Protein AF-A0A9P0ZEJ4-F1 (afdb_monomer)

Sequence (135 aa):
MSSASCGSNIKVTLTLDYERAVYCECRLKSPLCVTRGSGSQSFGCQGWKVGAVCGFFAWKEDIKIPKRENHALWVEEVKKQMRDLTGEVIHGCGEVAHLKAVVQSGIEENKNVKCILIAIVVAMCLFLSLLHGKN

Secondary structure (DSSP, 8-state):
------------------PPPEE-TTS-EE-EEE-TTT--EEEE--GGGTT-----EEETTT--PPPHHHHHHHHHHHHHHHHHHHHHHHHHHHHHHHHHHHHHHHHHHHHHHHHHHHHHHHHHHHHHHHHHTT-

Solvent-accessible surface area (backbone atoms only — not comparable to full-atom values): 8234 Å² total; per-residue (Å²): 141,79,86,84,75,84,77,76,82,76,78,76,78,77,77,80,74,76,74,79,85,45,67,33,94,79,73,43,71,26,54,85,43,67,42,92,86,82,63,52,46,30,32,39,52,61,25,72,83,76,77,52,67,76,77,43,69,47,50,52,84,74,58,80,68,71,59,74,81,55,41,59,57,49,51,51,50,53,52,48,52,52,51,52,52,49,50,53,51,52,51,51,53,49,53,52,52,51,51,50,52,54,51,50,52,54,50,51,52,52,50,53,54,50,52,53,53,50,51,52,53,52,52,51,53,53,54,54,49,59,63,62,76,73,117

Structure (mmCIF, N/CA/C/O backbone):
data_AF-A0A9P0ZEJ4-F1
#
_entry.id   AF-A0A9P0ZEJ4-F1
#
loop_
_atom_site.group_PDB
_atom_site.id
_atom_site.type_symbol
_atom_site.label_atom_id
_atom_site.label_alt_id
_atom_site.label_comp_id
_atom_site.label_asym_id
_atom_site.label_entity_id
_atom_site.label_seq_id
_atom_site.pdbx_PDB_ins_code
_atom_site.Cartn_x
_atom_site.Cartn_y
_atom_site.Cartn_z
_atom_site.occupancy
_atom_site.B_iso_or_equiv
_atom_site.auth_seq_id
_atom_site.auth_comp_id
_atom_site.auth_asym_id
_atom_site.auth_atom_id
_atom_site.pdbx_PDB_model_num
ATOM 1 N N . MET A 1 1 ? 62.981 -3.138 -40.643 1.00 37.19 1 MET A N 1
ATOM 2 C CA . MET A 1 1 ? 62.832 -2.028 -39.676 1.00 37.19 1 MET A CA 1
ATOM 3 C C . MET A 1 1 ? 62.098 -0.910 -40.398 1.00 37.19 1 MET A C 1
ATOM 5 O O . MET A 1 1 ? 62.530 -0.584 -41.488 1.00 37.19 1 MET A O 1
ATOM 9 N N . SER A 1 2 ? 61.016 -0.286 -39.959 1.00 39.62 2 SER A N 1
ATOM 10 C CA . SER A 1 2 ? 59.915 -0.631 -39.060 1.00 39.62 2 SER A CA 1
ATOM 11 C C . SER A 1 2 ? 58.761 0.248 -39.552 1.00 39.62 2 SER A C 1
ATOM 13 O O . SER A 1 2 ? 58.943 1.453 -39.711 1.00 39.62 2 SER A O 1
ATOM 15 N N . SER A 1 3 ? 57.611 -0.347 -39.847 1.00 44.34 3 SER A N 1
ATOM 16 C CA . SER A 1 3 ? 56.413 0.367 -40.290 1.00 44.34 3 SER A CA 1
ATOM 17 C C . SER A 1 3 ? 55.802 1.106 -39.099 1.00 44.34 3 SER A C 1
ATOM 19 O O . SER A 1 3 ? 55.410 0.474 -38.119 1.00 44.34 3 SER A O 1
ATOM 21 N N . ALA A 1 4 ? 55.729 2.436 -39.159 1.00 45.69 4 ALA A N 1
ATOM 22 C CA . ALA A 1 4 ? 55.019 3.229 -38.163 1.00 45.69 4 ALA A CA 1
ATOM 23 C C . ALA A 1 4 ? 53.506 3.104 -38.410 1.00 45.69 4 ALA A C 1
ATOM 25 O O . ALA A 1 4 ? 52.958 3.700 -39.333 1.00 45.69 4 ALA A O 1
ATOM 26 N N . SER A 1 5 ? 52.846 2.277 -37.599 1.00 44.22 5 SER A N 1
ATOM 27 C CA . SER A 1 5 ? 51.390 2.207 -37.502 1.00 44.22 5 SER A CA 1
ATOM 28 C C . SER A 1 5 ? 50.888 3.425 -36.728 1.00 44.22 5 SER A C 1
ATOM 30 O O . SER A 1 5 ? 51.183 3.585 -35.542 1.00 44.22 5 SER A O 1
ATOM 32 N N . CYS A 1 6 ? 50.138 4.295 -37.400 1.00 43.09 6 CYS A N 1
ATOM 33 C CA . CYS A 1 6 ? 49.408 5.397 -36.789 1.00 43.09 6 CYS A CA 1
ATOM 34 C C . CYS A 1 6 ? 48.217 4.819 -36.006 1.00 43.09 6 CYS A C 1
ATOM 36 O O . CYS A 1 6 ? 47.092 4.777 -36.505 1.00 43.09 6 CYS A O 1
ATOM 38 N N . GLY A 1 7 ? 48.469 4.329 -34.792 1.00 40.34 7 GLY A N 1
ATOM 39 C CA . GLY A 1 7 ? 47.428 3.910 -33.859 1.00 40.34 7 GLY A CA 1
ATOM 40 C C . GLY A 1 7 ? 46.583 5.112 -33.446 1.00 40.34 7 GLY A C 1
ATOM 41 O O . GLY A 1 7 ? 46.941 5.855 -32.534 1.00 40.34 7 GLY A O 1
ATOM 42 N N . SER A 1 8 ? 45.463 5.323 -34.132 1.00 43.53 8 SER A N 1
ATOM 43 C CA . SER A 1 8 ? 44.428 6.253 -33.701 1.00 43.53 8 SER A CA 1
ATOM 44 C C . SER A 1 8 ? 43.815 5.693 -32.417 1.00 43.53 8 SER A C 1
ATOM 46 O O . SER A 1 8 ? 43.067 4.719 -32.436 1.00 43.53 8 SER A O 1
ATOM 48 N N . ASN A 1 9 ? 44.166 6.299 -31.280 1.00 40.88 9 ASN A N 1
ATOM 49 C CA . ASN A 1 9 ? 43.525 6.057 -29.991 1.00 40.88 9 ASN A CA 1
ATOM 50 C C . ASN A 1 9 ? 42.079 6.573 -30.044 1.00 40.88 9 ASN A C 1
ATOM 52 O O . ASN A 1 9 ? 41.765 7.656 -29.548 1.00 40.88 9 ASN A O 1
ATOM 56 N N . ILE A 1 10 ? 41.188 5.802 -30.667 1.00 41.59 10 ILE A N 1
ATOM 57 C CA . ILE A 1 10 ? 39.749 6.001 -30.542 1.00 41.59 10 ILE A CA 1
ATOM 58 C C . ILE A 1 10 ? 39.398 5.578 -29.119 1.00 41.59 10 ILE A C 1
ATOM 60 O O . ILE A 1 10 ? 39.244 4.398 -28.806 1.00 41.59 10 ILE A O 1
ATOM 64 N N . LYS A 1 11 ? 39.315 6.568 -28.231 1.00 39.38 11 LYS A N 1
ATOM 65 C CA . LYS A 1 11 ? 38.754 6.409 -26.895 1.00 39.38 11 LYS A CA 1
ATOM 66 C C . LYS A 1 11 ? 37.261 6.130 -27.074 1.00 39.38 11 LYS A C 1
ATOM 68 O O . LYS A 1 11 ? 36.453 7.051 -27.141 1.00 39.38 11 LYS A O 1
ATOM 73 N N . VAL A 1 12 ? 36.907 4.856 -27.231 1.00 40.50 12 VAL A N 1
ATOM 74 C CA . VAL A 1 12 ? 35.516 4.404 -27.227 1.00 40.50 12 VAL A CA 1
ATOM 75 C C . VAL A 1 12 ? 34.999 4.623 -25.811 1.00 40.50 12 VAL A C 1
ATOM 77 O O . VAL A 1 12 ? 35.237 3.820 -24.910 1.00 40.50 12 VAL A O 1
ATOM 80 N N . THR A 1 13 ? 34.331 5.751 -25.591 1.00 35.88 13 THR A N 1
ATOM 81 C CA . THR A 1 13 ? 33.499 5.955 -24.409 1.00 35.88 13 THR A CA 1
ATOM 82 C C . THR A 1 13 ? 32.354 4.952 -24.514 1.00 35.88 13 THR A C 1
ATOM 84 O O . THR A 1 13 ? 31.351 5.210 -25.171 1.00 35.88 13 THR A O 1
ATOM 87 N N . LEU A 1 14 ? 32.537 3.763 -23.939 1.00 34.09 14 LEU A N 1
ATOM 88 C CA . LEU A 1 14 ? 31.467 2.789 -23.756 1.00 34.09 14 LEU A CA 1
ATOM 89 C C . LEU A 1 14 ? 30.482 3.382 -22.748 1.00 34.09 14 LEU A C 1
ATOM 91 O O . LEU A 1 14 ? 30.619 3.198 -21.538 1.00 34.09 14 LEU A O 1
ATOM 95 N N . THR A 1 15 ? 29.491 4.119 -23.241 1.00 36.53 15 THR A N 1
ATOM 96 C CA . THR A 1 15 ? 28.284 4.426 -22.480 1.00 36.53 15 THR A CA 1
ATOM 97 C C . THR A 1 15 ? 27.560 3.097 -22.273 1.00 36.53 15 THR A C 1
ATOM 99 O O . THR A 1 15 ? 26.787 2.648 -23.114 1.00 36.53 15 THR A O 1
ATOM 102 N N . LEU A 1 16 ? 27.872 2.404 -21.174 1.00 37.25 16 LEU A N 1
ATOM 103 C CA . LEU A 1 16 ? 27.076 1.284 -20.675 1.00 37.25 16 LEU A CA 1
ATOM 104 C C . LEU A 1 16 ? 25.735 1.852 -20.192 1.00 37.25 16 LEU A C 1
ATOM 106 O O . LEU A 1 16 ? 25.496 2.058 -18.997 1.00 37.25 16 LEU A O 1
ATOM 110 N N . ASP A 1 17 ? 24.850 2.137 -21.142 1.00 45.16 17 ASP A N 1
ATOM 111 C CA . ASP A 1 17 ? 23.435 2.326 -20.873 1.00 45.16 17 ASP A CA 1
ATOM 112 C C . ASP A 1 17 ? 22.870 0.971 -20.452 1.00 45.16 17 ASP A C 1
ATOM 114 O O . ASP A 1 17 ? 22.426 0.158 -21.256 1.00 45.16 17 ASP A O 1
ATOM 118 N N . TYR A 1 18 ? 22.962 0.693 -19.151 1.00 48.41 18 TYR A N 1
ATOM 119 C CA . TYR A 1 18 ? 22.288 -0.438 -18.528 1.00 48.41 18 TYR A CA 1
ATOM 120 C C . TYR A 1 18 ? 20.786 -0.316 -18.820 1.00 48.41 18 TYR A C 1
ATOM 122 O O . TYR A 1 18 ? 20.094 0.516 -18.222 1.00 48.41 18 TYR A O 1
ATOM 130 N N . GLU A 1 19 ? 20.287 -1.125 -19.753 1.00 56.81 19 GLU A N 1
ATOM 131 C CA . GLU A 1 19 ? 18.854 -1.291 -19.963 1.00 56.81 19 GLU A CA 1
ATOM 132 C C . GLU A 1 19 ? 18.235 -1.858 -18.682 1.00 56.81 19 GLU A C 1
ATOM 134 O O . GLU A 1 19 ? 18.753 -2.801 -18.071 1.00 56.81 19 GLU A O 1
ATOM 139 N N . ARG A 1 20 ? 17.131 -1.256 -18.230 1.00 63.06 20 ARG A N 1
ATOM 140 C CA . ARG A 1 20 ? 16.452 -1.712 -17.016 1.00 63.06 20 ARG A CA 1
ATOM 141 C C . ARG A 1 20 ? 15.917 -3.117 -17.213 1.00 63.06 20 ARG A C 1
ATOM 143 O O . ARG A 1 20 ? 15.316 -3.425 -18.237 1.00 63.06 20 ARG A O 1
ATOM 150 N N . ALA A 1 21 ? 16.099 -3.948 -16.193 1.00 72.38 21 ALA A N 1
ATOM 151 C CA . ALA A 1 21 ? 15.527 -5.280 -16.175 1.00 72.38 21 ALA A CA 1
ATOM 152 C C . ALA A 1 21 ? 13.993 -5.191 -16.139 1.00 72.38 21 ALA A C 1
ATOM 154 O O . ALA A 1 21 ? 13.421 -4.628 -15.207 1.00 72.38 21 ALA A O 1
ATOM 155 N N . VAL A 1 22 ? 13.349 -5.755 -17.159 1.00 82.06 22 VAL A N 1
ATOM 156 C CA . VAL A 1 22 ? 11.903 -5.981 -17.208 1.00 82.06 22 VAL A CA 1
ATOM 157 C C . VAL A 1 22 ? 11.631 -7.352 -16.595 1.00 82.06 22 VAL A C 1
ATOM 159 O O . VAL A 1 22 ? 12.347 -8.309 -16.892 1.00 82.06 22 VAL A O 1
ATOM 162 N N . TYR A 1 23 ? 10.622 -7.457 -15.734 1.00 85.06 23 TYR A N 1
ATOM 163 C CA . TYR A 1 23 ? 10.242 -8.708 -15.075 1.00 85.06 23 TYR A CA 1
ATOM 164 C C . TYR A 1 23 ? 8.814 -9.085 -15.454 1.00 85.06 23 TYR A C 1
ATOM 166 O O . TYR A 1 23 ? 7.957 -8.212 -15.579 1.00 85.06 23 TYR A O 1
ATOM 174 N N . CYS A 1 24 ? 8.562 -10.379 -15.636 1.00 84.50 24 CYS A N 1
ATOM 175 C CA . CYS A 1 24 ? 7.216 -10.907 -15.834 1.00 84.50 24 CYS A CA 1
ATOM 176 C C . CYS A 1 24 ? 6.560 -11.305 -14.499 1.00 84.50 24 CYS A C 1
ATOM 178 O O . CYS A 1 24 ? 7.212 -11.347 -13.455 1.00 84.50 24 CYS A O 1
ATOM 180 N N . GLU A 1 25 ? 5.278 -11.672 -14.533 1.00 85.56 25 GLU A N 1
ATOM 181 C CA . GLU A 1 25 ? 4.525 -12.131 -13.352 1.00 85.56 25 GLU A CA 1
ATOM 182 C C . GLU A 1 25 ? 5.100 -13.402 -12.708 1.00 85.56 25 GLU A C 1
ATOM 184 O O . GLU A 1 25 ? 4.990 -13.589 -11.498 1.00 85.56 25 GLU A O 1
ATOM 189 N N . CYS A 1 26 ? 5.818 -14.234 -13.474 1.00 84.00 26 CYS A N 1
ATOM 190 C CA . CYS A 1 26 ? 6.581 -15.365 -12.933 1.00 84.00 26 CYS A CA 1
ATOM 191 C C . CYS A 1 26 ? 7.800 -14.930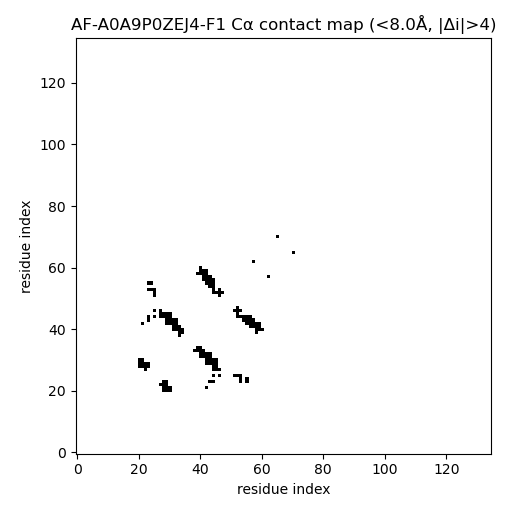 -12.093 1.00 84.00 26 CYS A C 1
ATOM 193 O O . CYS A 1 26 ? 8.573 -15.782 -11.661 1.00 84.00 26 CYS A O 1
ATOM 195 N N . ARG A 1 27 ? 8.018 -13.618 -11.903 1.00 83.00 27 ARG A N 1
ATOM 196 C CA . ARG A 1 27 ? 9.179 -13.008 -11.228 1.00 83.00 27 ARG A CA 1
ATOM 197 C C . ARG A 1 27 ? 10.523 -13.338 -11.885 1.00 83.00 27 ARG A C 1
ATOM 199 O O . ARG A 1 27 ? 11.577 -13.185 -11.274 1.00 83.00 27 ARG A O 1
ATOM 206 N N . LEU A 1 28 ? 10.491 -13.759 -13.147 1.00 81.75 28 LEU A N 1
ATOM 207 C CA . LEU A 1 28 ? 11.675 -13.995 -13.963 1.00 81.75 28 LEU A CA 1
ATOM 208 C C . LEU A 1 28 ? 12.010 -12.736 -14.762 1.00 81.75 28 LEU A C 1
ATOM 210 O O . LEU A 1 28 ? 11.120 -11.999 -15.192 1.00 81.75 28 LEU A O 1
ATOM 214 N N . LYS A 1 29 ? 13.306 -12.501 -14.981 1.00 85.00 29 LYS A N 1
ATOM 215 C CA . LYS A 1 29 ? 13.767 -11.427 -15.861 1.00 85.00 29 LYS A CA 1
ATOM 216 C C . LYS A 1 29 ? 13.382 -11.764 -17.303 1.00 85.00 29 LYS A C 1
ATOM 218 O O . LYS A 1 29 ? 13.797 -12.794 -17.834 1.00 85.00 29 LYS A O 1
ATOM 223 N N . SER A 1 30 ? 12.628 -10.880 -17.939 1.00 87.06 30 SER A N 1
ATOM 224 C CA . SER A 1 30 ? 12.280 -10.973 -19.353 1.00 87.06 30 SER A CA 1
ATOM 225 C C . SER A 1 30 ? 13.473 -10.476 -20.184 1.00 87.06 30 SER A C 1
ATOM 227 O O . SER A 1 30 ? 13.842 -9.305 -20.068 1.00 87.06 30 SER A O 1
ATOM 229 N N . PRO A 1 31 ? 14.145 -11.331 -20.975 1.00 85.31 31 PRO A N 1
ATOM 230 C CA . PRO A 1 31 ? 15.266 -10.926 -21.814 1.00 85.31 31 PRO A CA 1
ATOM 231 C C . PRO A 1 31 ? 14.777 -10.064 -22.978 1.00 85.31 31 PRO A C 1
ATOM 233 O O . PRO A 1 31 ? 13.647 -10.224 -23.438 1.00 85.31 31 PRO A O 1
ATOM 236 N N . LEU A 1 32 ? 15.663 -9.210 -23.491 1.00 86.25 32 LEU A N 1
ATOM 237 C CA . LEU A 1 32 ? 15.437 -8.542 -24.763 1.00 86.25 32 LEU A CA 1
ATOM 238 C C . LEU A 1 32 ? 15.701 -9.527 -25.907 1.00 86.25 32 LEU A C 1
ATOM 240 O O . LEU A 1 32 ? 16.808 -10.051 -26.051 1.00 86.25 32 LEU A O 1
ATOM 244 N N . CYS A 1 33 ? 14.686 -9.776 -26.720 1.00 84.81 33 CYS A N 1
ATOM 245 C CA . CYS A 1 33 ? 14.751 -10.573 -27.935 1.00 84.81 33 CYS A CA 1
ATOM 246 C C . CYS A 1 33 ? 14.720 -9.648 -29.154 1.00 84.81 33 CYS A C 1
ATOM 248 O O . CYS A 1 33 ? 13.973 -8.673 -29.172 1.00 84.81 33 CYS A O 1
ATOM 250 N N . VAL A 1 34 ? 15.511 -9.965 -30.181 1.00 88.69 34 VAL A N 1
ATOM 251 C CA . VAL A 1 34 ? 15.568 -9.203 -31.436 1.00 88.69 34 VAL A CA 1
ATOM 252 C C . VAL A 1 34 ? 15.131 -10.103 -32.587 1.00 88.69 34 VAL A C 1
ATOM 254 O O . VAL A 1 34 ? 15.700 -11.179 -32.791 1.00 88.69 34 VAL A O 1
ATOM 257 N N . THR A 1 35 ? 14.121 -9.678 -33.341 1.00 88.12 35 THR A N 1
ATOM 258 C CA . THR A 1 35 ? 13.608 -10.427 -34.495 1.00 88.12 35 THR A CA 1
ATOM 259 C C . THR A 1 35 ? 14.598 -10.357 -35.658 1.00 88.12 35 THR A C 1
ATOM 261 O O . THR A 1 35 ? 14.979 -9.272 -36.087 1.00 88.12 35 THR A O 1
ATOM 264 N N . ARG A 1 36 ? 14.988 -11.512 -36.216 1.00 84.38 36 ARG A N 1
ATOM 265 C CA . ARG A 1 36 ? 16.032 -11.609 -37.259 1.00 84.38 36 ARG A CA 1
ATOM 266 C C . ARG A 1 36 ? 15.725 -10.861 -38.565 1.00 84.38 36 ARG A C 1
ATOM 268 O O . ARG A 1 36 ? 16.662 -10.506 -39.262 1.00 84.38 36 ARG A O 1
ATOM 275 N N . GLY A 1 37 ? 14.450 -10.659 -38.907 1.00 88.56 37 GLY A N 1
ATOM 276 C CA . GLY A 1 37 ? 14.045 -9.996 -40.156 1.00 88.56 37 GLY A CA 1
ATOM 277 C C . GLY A 1 37 ? 13.829 -8.491 -40.012 1.00 88.56 37 GLY A C 1
ATOM 278 O O . GLY A 1 37 ? 14.377 -7.708 -40.774 1.00 88.56 37 GLY A O 1
ATOM 279 N N . SER A 1 38 ? 13.035 -8.084 -39.023 1.00 88.44 38 SER A N 1
ATOM 280 C CA . SER A 1 38 ? 12.641 -6.685 -38.819 1.00 88.44 38 SER A CA 1
ATOM 281 C C . SER A 1 38 ? 13.582 -5.903 -37.901 1.00 88.44 38 SER A C 1
ATOM 283 O O . SER A 1 38 ? 13.483 -4.683 -37.838 1.00 88.44 38 SER A O 1
ATOM 285 N N . GLY A 1 39 ? 14.433 -6.580 -37.122 1.00 89.25 39 GLY A N 1
ATOM 286 C CA . GLY A 1 39 ? 15.207 -5.949 -36.047 1.00 89.25 39 GLY A CA 1
ATOM 287 C C . GLY A 1 39 ? 14.360 -5.479 -34.857 1.00 89.25 39 GLY A C 1
ATOM 288 O O . GLY A 1 39 ? 14.907 -4.914 -33.913 1.00 89.25 39 GLY A O 1
ATOM 289 N N . SER A 1 40 ? 13.045 -5.729 -34.871 1.00 86.25 40 SER A N 1
ATOM 290 C CA . SER A 1 40 ? 12.128 -5.333 -33.797 1.00 86.25 40 SER A CA 1
ATOM 291 C C . SER A 1 40 ? 12.536 -5.980 -32.479 1.00 86.25 40 SER A C 1
ATOM 293 O O . SER A 1 40 ? 12.841 -7.181 -32.455 1.00 86.25 40 SER A O 1
ATOM 295 N N . GLN A 1 41 ? 12.512 -5.209 -31.395 1.00 89.44 41 GLN A N 1
ATOM 296 C CA . GLN A 1 41 ? 12.966 -5.675 -30.092 1.00 89.44 41 GLN A CA 1
ATOM 297 C C . GLN A 1 41 ? 11.772 -5.891 -29.157 1.00 89.44 41 GLN A C 1
ATOM 299 O O . GLN A 1 41 ? 10.898 -5.040 -29.043 1.00 89.44 41 GLN A O 1
ATOM 304 N N . SER A 1 42 ? 11.720 -7.030 -28.474 1.00 89.31 42 SER A N 1
ATOM 305 C CA . SER A 1 42 ? 10.619 -7.377 -27.566 1.00 89.31 42 SER A CA 1
ATOM 306 C C . SER A 1 42 ? 11.126 -8.035 -26.290 1.00 89.31 42 SER A C 1
ATOM 308 O O . SER A 1 42 ? 12.190 -8.651 -26.269 1.00 89.31 42 SER A O 1
ATOM 310 N N . PHE A 1 43 ? 10.353 -7.913 -25.219 1.00 89.56 43 PHE A N 1
ATOM 311 C CA . PHE A 1 43 ? 10.539 -8.632 -23.969 1.00 89.56 43 PHE A CA 1
ATOM 312 C C . PHE A 1 43 ? 9.498 -9.741 -23.876 1.00 89.56 43 PHE A C 1
ATOM 314 O O . PHE A 1 43 ? 8.313 -9.494 -24.086 1.00 89.56 43 PHE A O 1
ATOM 321 N N . GLY A 1 44 ? 9.928 -10.952 -23.529 1.00 87.56 44 GLY A N 1
ATOM 322 C CA . GLY A 1 44 ? 9.042 -12.109 -23.402 1.00 87.56 44 GLY A CA 1
ATOM 323 C C . GLY A 1 44 ? 9.275 -12.898 -22.118 1.00 87.56 44 GLY A C 1
ATOM 324 O O . GLY A 1 44 ? 10.382 -12.920 -21.575 1.00 87.56 44 GLY A O 1
ATOM 325 N N . CYS A 1 45 ? 8.233 -13.574 -21.635 1.00 87.88 45 CYS A N 1
ATOM 326 C CA . CYS A 1 45 ? 8.330 -14.482 -20.497 1.00 87.88 45 CYS A CA 1
ATOM 327 C C . CYS A 1 45 ? 9.275 -15.656 -20.802 1.00 87.88 45 CYS A C 1
ATOM 329 O O . CYS A 1 45 ? 9.113 -16.350 -21.805 1.00 87.88 45 CYS A O 1
ATOM 331 N N . GLN A 1 46 ? 10.217 -15.944 -19.898 1.00 85.00 46 GLN A N 1
ATOM 332 C CA . GLN A 1 46 ? 11.067 -17.146 -19.977 1.00 85.00 46 GLN A CA 1
ATOM 333 C C . GLN A 1 46 ? 10.456 -18.380 -19.310 1.00 85.00 46 GLN A C 1
ATOM 335 O O . GLN A 1 46 ? 11.098 -19.427 -19.243 1.00 85.00 46 GLN A O 1
ATOM 340 N N . GLY A 1 47 ? 9.222 -18.267 -18.827 1.00 80.81 47 GLY A N 1
ATOM 341 C CA . GLY A 1 47 ? 8.501 -19.315 -18.119 1.00 80.81 47 GLY A CA 1
ATOM 342 C C . GLY A 1 47 ? 8.399 -20.649 -18.863 1.00 80.81 47 GLY A C 1
ATOM 343 O O . GLY A 1 47 ? 8.310 -21.703 -18.240 1.00 80.81 47 GLY A O 1
ATOM 344 N N . TRP A 1 48 ? 8.518 -20.629 -20.194 1.00 73.62 48 TRP A N 1
ATOM 345 C CA . TRP A 1 48 ? 8.540 -21.828 -21.036 1.00 73.62 48 TRP A CA 1
ATOM 346 C C . TRP A 1 48 ? 9.721 -22.755 -20.720 1.00 73.62 48 TRP A C 1
ATOM 348 O O . TRP A 1 48 ? 9.610 -23.959 -20.914 1.00 73.62 48 TRP A O 1
ATOM 358 N N . LYS A 1 49 ? 10.830 -22.227 -20.180 1.00 76.88 49 LYS A N 1
ATOM 359 C CA . LYS A 1 49 ? 11.996 -23.029 -19.766 1.00 76.88 49 LYS A CA 1
ATOM 360 C C . LYS A 1 49 ? 11.730 -23.889 -18.533 1.00 76.88 49 LYS A C 1
ATOM 362 O O . LYS A 1 49 ? 12.422 -24.876 -18.324 1.00 76.88 49 LYS A O 1
ATOM 367 N N . VAL A 1 50 ? 10.770 -23.482 -17.707 1.00 77.94 50 VAL A N 1
ATOM 368 C CA . VAL A 1 50 ? 10.454 -24.106 -16.413 1.00 77.94 50 VAL A CA 1
ATOM 369 C C . VAL A 1 50 ? 9.015 -24.633 -16.359 1.00 77.94 50 VAL A C 1
ATOM 371 O O . VAL A 1 50 ? 8.551 -25.035 -15.301 1.00 77.94 50 VAL A O 1
ATOM 374 N N . GLY A 1 51 ? 8.299 -24.628 -17.489 1.00 75.31 51 GLY A N 1
ATOM 375 C CA . GLY A 1 51 ? 6.924 -25.127 -17.597 1.00 75.31 51 GLY A CA 1
ATOM 376 C C . GLY A 1 51 ? 5.835 -24.205 -17.028 1.00 75.31 51 GLY A C 1
ATOM 377 O O . GLY A 1 51 ? 4.681 -24.614 -16.966 1.00 75.31 51 GLY A O 1
ATOM 378 N N . ALA A 1 52 ? 6.160 -22.967 -16.644 1.00 75.06 52 ALA A N 1
ATOM 379 C CA . ALA A 1 52 ? 5.224 -22.011 -16.046 1.00 75.06 52 ALA A CA 1
ATOM 380 C C . ALA A 1 52 ? 5.210 -20.698 -16.843 1.00 75.06 52 ALA A C 1
ATOM 382 O O . ALA A 1 52 ? 6.003 -19.802 -16.574 1.00 75.06 52 ALA A O 1
ATOM 383 N N . VAL A 1 53 ? 4.342 -20.582 -17.853 1.00 83.56 53 VAL A N 1
ATOM 384 C CA . VAL A 1 53 ? 4.261 -19.409 -18.746 1.00 83.56 53 VAL A CA 1
ATOM 385 C C . VAL A 1 53 ? 3.128 -18.477 -18.307 1.00 83.56 53 VAL A C 1
ATOM 387 O O . VAL A 1 53 ? 1.974 -18.882 -18.325 1.00 83.56 53 VAL A O 1
ATOM 390 N N . CYS A 1 54 ? 3.431 -17.214 -17.984 1.00 87.38 54 CYS A N 1
ATOM 391 C CA . CYS A 1 54 ? 2.409 -16.184 -17.711 1.00 87.38 54 CYS A CA 1
ATOM 392 C C . CYS A 1 54 ? 1.964 -15.381 -18.950 1.00 87.38 54 CYS A C 1
ATOM 394 O O . CYS A 1 54 ? 1.231 -14.411 -18.826 1.00 87.38 54 CYS A O 1
ATOM 396 N N . GLY A 1 55 ? 2.461 -15.713 -20.146 1.00 85.06 55 GLY A N 1
ATOM 397 C CA . GLY A 1 55 ? 2.078 -15.030 -21.390 1.00 85.06 55 GLY A CA 1
ATOM 398 C C . GLY A 1 55 ? 2.626 -13.606 -21.558 1.00 85.06 55 GLY A C 1
ATOM 399 O O . GLY A 1 55 ? 2.294 -12.948 -22.535 1.00 85.06 55 GLY A O 1
ATOM 400 N N . PHE A 1 56 ? 3.484 -13.131 -20.646 1.00 86.94 56 PHE A N 1
ATOM 401 C CA . PHE A 1 56 ? 4.066 -11.789 -20.731 1.00 86.94 56 PHE A CA 1
ATOM 402 C C . PHE A 1 56 ? 4.826 -11.572 -22.050 1.00 86.94 56 PHE A C 1
ATOM 404 O O . PHE A 1 56 ? 5.773 -12.306 -22.357 1.00 86.94 56 PHE A O 1
ATOM 411 N N . PHE A 1 57 ? 4.430 -10.527 -22.777 1.00 88.25 57 PHE A N 1
ATOM 412 C CA . PHE A 1 57 ? 5.051 -10.055 -24.007 1.00 88.25 57 PHE A CA 1
ATOM 413 C C . PHE A 1 57 ? 4.872 -8.535 -24.122 1.00 88.25 57 PHE A C 1
ATOM 415 O O . PHE A 1 57 ? 3.770 -8.032 -23.917 1.00 88.25 57 PHE A O 1
ATOM 422 N N . ALA A 1 58 ? 5.938 -7.808 -24.449 1.00 86.69 58 ALA A N 1
ATOM 423 C CA . ALA A 1 58 ? 5.891 -6.363 -24.671 1.00 86.69 58 ALA A CA 1
ATOM 424 C C . ALA A 1 58 ? 6.932 -5.939 -25.712 1.00 86.69 58 ALA A C 1
ATOM 426 O O . ALA A 1 58 ? 8.082 -6.380 -25.649 1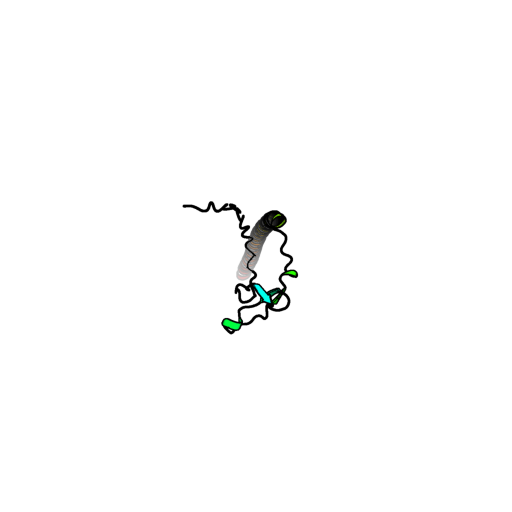.00 86.69 58 ALA A O 1
ATOM 427 N N . TRP A 1 59 ? 6.566 -5.058 -26.641 1.00 88.06 59 TRP A N 1
ATOM 428 C CA . TRP A 1 59 ? 7.532 -4.423 -27.538 1.00 88.06 59 TRP A CA 1
ATOM 429 C C . TRP A 1 59 ? 8.374 -3.405 -26.776 1.00 88.06 59 TRP A C 1
ATOM 431 O O . TRP A 1 59 ? 7.870 -2.721 -25.885 1.00 88.06 59 TRP A O 1
ATOM 441 N N . LYS A 1 60 ? 9.666 -3.298 -27.099 1.00 85.69 60 LYS A N 1
ATOM 442 C CA . LYS A 1 60 ? 10.574 -2.371 -26.407 1.00 85.69 60 LYS A CA 1
ATOM 443 C C . LYS A 1 60 ? 10.117 -0.923 -26.569 1.00 85.69 60 LYS A C 1
ATOM 445 O O . LYS A 1 60 ? 10.254 -0.133 -25.640 1.00 85.69 60 LYS A O 1
ATOM 450 N N . GLU A 1 61 ? 9.571 -0.600 -27.733 1.00 82.50 61 GLU A N 1
ATOM 451 C CA . GLU A 1 61 ? 9.099 0.727 -28.114 1.00 82.50 61 GLU A CA 1
ATOM 452 C C . GLU A 1 61 ? 7.859 1.155 -27.308 1.00 82.50 61 GLU A C 1
ATOM 454 O O . GLU A 1 61 ? 7.691 2.341 -27.019 1.00 82.50 61 GLU A O 1
ATOM 459 N N . ASP A 1 62 ? 7.037 0.191 -26.878 1.00 81.19 62 ASP A N 1
ATOM 460 C CA . ASP A 1 62 ? 5.846 0.431 -26.052 1.00 81.19 62 ASP A CA 1
ATOM 461 C C . ASP A 1 62 ? 6.203 0.694 -24.586 1.00 81.19 62 ASP A C 1
ATOM 463 O O . ASP A 1 62 ? 5.450 1.343 -23.849 1.00 81.19 62 ASP A O 1
ATOM 467 N N . ILE A 1 63 ? 7.377 0.231 -24.146 1.00 74.50 63 ILE A N 1
ATOM 468 C CA . ILE A 1 63 ? 7.878 0.516 -22.808 1.00 74.50 63 ILE A CA 1
ATOM 469 C C . ILE A 1 63 ? 8.422 1.946 -22.803 1.00 74.50 63 ILE A C 1
ATOM 471 O O . ILE A 1 63 ? 9.613 2.198 -22.992 1.00 74.50 63 ILE A O 1
ATOM 475 N N . LYS A 1 64 ? 7.529 2.905 -22.541 1.00 63.97 64 LYS A N 1
ATOM 476 C CA . LYS A 1 64 ? 7.871 4.310 -22.285 1.00 63.97 64 LYS A CA 1
ATOM 477 C C . LYS A 1 64 ? 8.646 4.429 -20.972 1.00 63.97 64 LYS A C 1
ATOM 479 O O . LYS A 1 64 ? 8.100 4.820 -19.944 1.00 63.97 64 LYS A O 1
ATOM 484 N N . ILE A 1 65 ? 9.929 4.081 -20.991 1.00 58.59 65 ILE A N 1
ATOM 485 C CA . ILE A 1 65 ? 10.827 4.342 -19.868 1.00 58.59 65 ILE A CA 1
ATOM 486 C C . ILE A 1 65 ? 11.178 5.833 -19.926 1.00 58.59 65 ILE A C 1
ATOM 488 O O . ILE A 1 65 ? 11.787 6.270 -20.907 1.00 58.59 65 ILE A O 1
ATOM 492 N N . PRO A 1 66 ? 10.817 6.639 -18.914 1.00 52.75 66 PRO A N 1
ATOM 493 C CA . PRO A 1 66 ? 11.249 8.027 -18.872 1.00 52.75 66 PRO A CA 1
ATOM 494 C C . PRO A 1 66 ? 12.783 8.072 -18.903 1.00 52.75 66 PRO A C 1
ATOM 496 O O . PRO A 1 66 ? 13.453 7.366 -18.143 1.00 52.75 66 PRO A O 1
ATOM 499 N N . LYS A 1 67 ? 13.340 8.876 -19.821 1.00 55.78 67 LYS A N 1
ATOM 500 C CA . LYS A 1 67 ? 14.7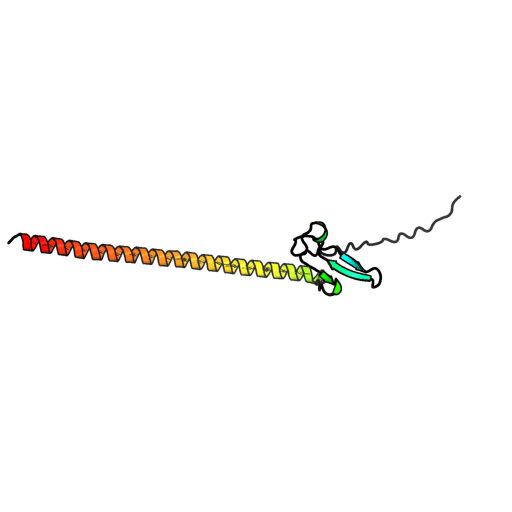90 9.085 -19.976 1.00 55.78 67 LYS A CA 1
ATOM 501 C C . LYS A 1 67 ? 15.431 9.378 -18.611 1.00 55.78 67 LYS A C 1
ATOM 503 O O . LYS A 1 67 ? 14.816 10.036 -17.772 1.00 55.78 67 LYS A O 1
ATOM 508 N N . ARG A 1 68 ? 16.666 8.891 -18.398 1.00 55.53 68 ARG A N 1
ATOM 509 C CA . ARG A 1 68 ? 17.404 8.925 -17.110 1.00 55.53 68 ARG A CA 1
ATOM 510 C C . ARG A 1 68 ? 17.323 10.264 -16.367 1.00 55.53 68 ARG A C 1
ATOM 512 O O . ARG A 1 68 ? 17.221 10.246 -15.146 1.00 55.53 68 ARG A O 1
ATOM 519 N N . GLU A 1 69 ? 17.321 11.383 -17.085 1.00 56.62 69 GLU A N 1
ATOM 520 C CA . GLU A 1 69 ? 17.270 12.738 -16.517 1.00 56.62 69 GLU A CA 1
ATOM 521 C C . GLU A 1 69 ? 15.981 13.016 -15.726 1.00 56.62 69 GLU A C 1
ATOM 523 O O . GLU A 1 69 ? 16.033 13.609 -14.653 1.00 56.62 69 GLU A O 1
ATOM 528 N N . ASN A 1 70 ? 14.838 12.476 -16.162 1.00 58.06 70 ASN A N 1
ATOM 529 C CA . ASN A 1 70 ? 13.564 12.627 -15.449 1.00 58.06 70 ASN A CA 1
ATOM 530 C C . ASN A 1 70 ? 13.349 11.560 -14.376 1.00 58.06 70 ASN A C 1
ATOM 532 O O . ASN A 1 70 ? 12.472 11.698 -13.526 1.00 58.06 70 ASN A O 1
ATOM 536 N N . HIS A 1 71 ? 14.134 10.483 -14.394 1.00 62.38 71 HIS A N 1
ATOM 537 C CA . HIS A 1 71 ? 13.946 9.402 -13.441 1.00 62.38 71 HIS A CA 1
ATOM 538 C C . HIS A 1 71 ? 14.423 9.760 -12.034 1.00 62.38 71 HIS A C 1
ATOM 540 O O . HIS A 1 71 ? 13.804 9.332 -11.069 1.00 62.38 71 HIS A O 1
ATOM 546 N N . ALA A 1 72 ? 15.507 1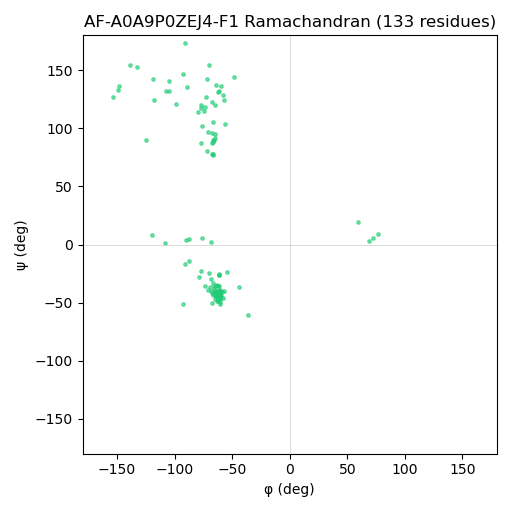0.527 -11.899 1.00 69.56 72 ALA A N 1
ATOM 547 C CA . ALA A 1 72 ? 15.970 10.968 -10.583 1.00 69.56 72 ALA A CA 1
ATOM 548 C C . ALA A 1 72 ? 14.928 11.877 -9.909 1.00 69.56 72 ALA A C 1
ATOM 550 O O . ALA A 1 72 ? 14.577 11.653 -8.755 1.00 69.56 72 ALA A O 1
ATOM 551 N N . LEU A 1 73 ? 14.367 12.825 -10.667 1.00 73.56 73 LEU A N 1
ATOM 552 C CA . LEU A 1 73 ? 13.289 13.700 -10.201 1.00 73.56 73 LEU A CA 1
ATOM 553 C C . LEU A 1 73 ? 12.021 12.909 -9.860 1.00 73.56 73 LEU A C 1
ATOM 555 O O . LEU A 1 73 ? 11.429 13.127 -8.809 1.00 73.56 73 LEU A O 1
ATOM 559 N N . TRP A 1 74 ? 11.647 11.937 -10.696 1.00 75.31 74 TRP A N 1
ATOM 560 C CA . TRP A 1 74 ? 10.509 11.058 -10.423 1.00 75.31 74 TRP A CA 1
ATOM 561 C C . TRP A 1 74 ? 10.718 10.203 -9.165 1.00 75.31 74 TRP A C 1
ATOM 563 O O . TRP A 1 74 ? 9.808 10.075 -8.353 1.00 75.31 74 TRP A O 1
ATOM 573 N N . VAL A 1 75 ? 11.919 9.653 -8.957 1.00 78.75 75 VAL A N 1
ATOM 574 C CA . VAL A 1 75 ? 12.245 8.877 -7.749 1.00 78.75 75 VAL A CA 1
ATOM 575 C C . VAL A 1 75 ? 12.199 9.746 -6.497 1.00 78.75 75 VAL A C 1
ATOM 577 O O . VAL A 1 75 ? 11.721 9.275 -5.470 1.00 78.75 75 VAL A O 1
ATOM 580 N N . GLU A 1 76 ? 12.682 10.987 -6.547 1.00 80.38 76 GLU A N 1
ATOM 581 C CA . GLU A 1 76 ? 12.600 11.891 -5.394 1.00 80.38 76 GLU A CA 1
ATOM 582 C C . GLU A 1 76 ? 11.164 12.336 -5.101 1.00 80.38 76 GLU A C 1
ATOM 584 O O . GLU A 1 76 ? 10.778 12.390 -3.932 1.00 80.38 76 GLU A O 1
ATOM 589 N N . GLU A 1 77 ? 10.348 12.551 -6.134 1.00 81.75 77 GLU A N 1
ATOM 590 C CA . GLU A 1 77 ? 8.924 12.863 -5.981 1.00 81.75 77 GLU A CA 1
ATOM 591 C C . GLU A 1 77 ? 8.153 11.686 -5.364 1.00 81.75 77 GLU A C 1
ATOM 593 O O . GLU A 1 77 ? 7.456 11.858 -4.367 1.00 81.75 77 GLU A O 1
ATOM 598 N N . VAL A 1 78 ? 8.358 10.459 -5.856 1.00 81.19 78 VAL A N 1
ATOM 599 C CA . VAL A 1 78 ? 7.782 9.245 -5.244 1.00 81.19 78 VAL A CA 1
ATOM 600 C C . VAL A 1 78 ? 8.317 9.047 -3.817 1.00 81.19 78 VAL A C 1
ATOM 602 O O . VAL A 1 78 ? 7.556 8.732 -2.902 1.00 81.19 78 VAL A O 1
ATOM 605 N N . LYS A 1 79 ? 9.617 9.317 -3.619 1.00 83.81 79 LYS A N 1
ATOM 606 C CA . LYS A 1 79 ? 10.314 9.553 -2.340 1.00 83.81 79 LYS A CA 1
ATOM 607 C C . LYS A 1 79 ? 9.451 10.322 -1.343 1.00 83.81 79 LYS A C 1
ATOM 609 O O . LYS A 1 79 ? 9.175 9.884 -0.223 1.00 83.81 79 LYS A O 1
ATOM 614 N N . LYS A 1 80 ? 9.093 11.526 -1.765 1.00 89.69 80 LYS A N 1
ATOM 615 C CA . LYS A 1 80 ? 8.355 12.506 -0.983 1.00 89.69 80 LYS A CA 1
ATOM 616 C C . LYS A 1 80 ? 6.925 12.045 -0.722 1.00 89.69 80 LYS A C 1
ATOM 618 O O . LYS A 1 80 ? 6.547 11.957 0.439 1.00 89.69 80 LYS A O 1
ATOM 623 N N . GLN A 1 81 ? 6.203 11.632 -1.760 1.00 86.81 81 GLN A N 1
ATOM 624 C CA . GLN A 1 81 ? 4.823 11.153 -1.639 1.00 86.81 81 GLN A CA 1
ATOM 625 C C . GLN A 1 81 ? 4.697 9.970 -0.674 1.00 86.81 81 GLN A C 1
ATOM 627 O O . GLN A 1 81 ? 3.774 9.930 0.132 1.00 86.81 81 GLN A O 1
ATOM 632 N N . MET A 1 82 ? 5.648 9.028 -0.690 1.00 84.75 82 MET A N 1
ATOM 633 C CA . MET A 1 82 ? 5.650 7.928 0.278 1.00 84.75 82 MET A CA 1
ATOM 634 C C . MET A 1 82 ? 5.882 8.396 1.715 1.00 84.75 82 MET A C 1
ATOM 636 O O . MET A 1 82 ? 5.265 7.846 2.627 1.00 84.75 82 MET A O 1
ATOM 640 N N . ARG A 1 83 ? 6.756 9.386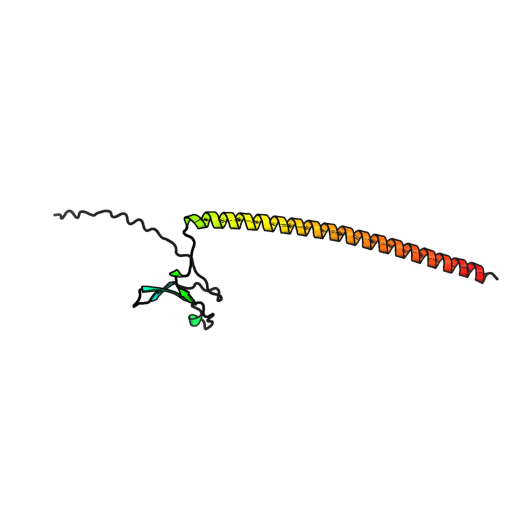 1.943 1.00 89.44 83 ARG A N 1
ATOM 641 C CA . ARG A 1 83 ? 6.962 9.946 3.289 1.00 89.44 83 ARG A CA 1
ATOM 642 C C . ARG A 1 83 ? 5.719 10.671 3.784 1.00 89.44 83 ARG A C 1
ATOM 644 O O . ARG A 1 83 ? 5.333 10.446 4.927 1.00 89.44 83 ARG A O 1
ATOM 651 N N . ASP A 1 84 ? 5.093 11.467 2.925 1.00 90.06 84 ASP A N 1
ATOM 652 C CA . ASP A 1 84 ? 3.882 12.219 3.255 1.00 90.06 84 ASP A CA 1
ATOM 653 C C . ASP A 1 84 ? 2.740 11.250 3.606 1.00 90.06 84 ASP A C 1
ATOM 655 O O . ASP A 1 84 ? 2.177 11.327 4.697 1.00 90.06 84 ASP A O 1
ATOM 659 N N . LEU A 1 85 ? 2.512 10.232 2.767 1.00 89.69 85 LEU A N 1
ATOM 660 C CA . LEU A 1 85 ? 1.517 9.186 3.020 1.00 89.69 85 LEU A CA 1
ATOM 661 C C . LEU A 1 85 ? 1.815 8.395 4.304 1.00 89.69 85 LEU A C 1
ATOM 663 O O . LEU A 1 85 ? 0.912 8.071 5.071 1.00 89.69 85 LEU A O 1
ATOM 667 N N . THR A 1 86 ? 3.088 8.088 4.567 1.00 88.62 86 THR A N 1
ATOM 668 C CA . THR A 1 86 ? 3.487 7.412 5.812 1.00 88.62 86 THR A CA 1
ATOM 669 C C . THR A 1 86 ? 3.194 8.292 7.028 1.00 88.62 86 THR A C 1
ATOM 671 O O . THR A 1 86 ? 2.713 7.788 8.042 1.00 88.62 86 THR A O 1
ATOM 674 N N . GLY A 1 87 ? 3.441 9.600 6.929 1.00 90.75 87 GLY A N 1
ATOM 675 C CA . GLY A 1 87 ? 3.105 10.571 7.968 1.00 90.75 87 GLY A CA 1
ATOM 676 C C . GLY A 1 87 ? 1.604 10.615 8.254 1.00 90.75 87 GLY A C 1
ATOM 677 O O . GLY A 1 87 ? 1.207 10.519 9.415 1.00 90.75 87 GLY A O 1
ATOM 678 N N . GLU A 1 88 ? 0.774 10.672 7.211 1.00 90.19 88 GLU A N 1
ATOM 679 C CA . GLU A 1 88 ? -0.691 10.643 7.335 1.00 90.19 88 GLU A CA 1
ATOM 680 C C . GLU A 1 88 ? -1.191 9.350 7.991 1.00 90.19 88 GLU A C 1
ATOM 682 O O . GLU A 1 88 ? -2.029 9.395 8.892 1.00 90.19 88 GLU A O 1
ATOM 687 N N . VAL A 1 89 ? -0.640 8.194 7.608 1.00 89.88 89 VAL A N 1
ATOM 688 C CA . VAL A 1 89 ? -1.005 6.901 8.208 1.00 89.88 89 VAL A CA 1
ATOM 689 C C . VAL A 1 89 ? -0.608 6.836 9.683 1.00 89.88 89 VAL A C 1
ATOM 691 O O . VAL A 1 89 ? -1.394 6.352 10.499 1.00 89.88 89 VAL A O 1
ATOM 694 N N . ILE A 1 90 ? 0.580 7.325 10.050 1.00 89.62 90 ILE A N 1
ATOM 695 C CA . ILE A 1 90 ? 1.024 7.368 11.452 1.00 89.62 90 ILE A CA 1
ATOM 696 C C . ILE A 1 90 ? 0.118 8.297 12.267 1.00 89.62 90 ILE A C 1
ATOM 698 O O . ILE A 1 90 ? -0.312 7.918 13.358 1.00 89.62 90 ILE A O 1
ATOM 702 N N . HIS A 1 91 ? -0.209 9.476 11.732 1.00 89.44 91 HIS A N 1
ATOM 703 C CA . HIS A 1 91 ? -1.115 10.423 12.378 1.00 89.44 91 HIS A CA 1
ATOM 704 C C . HIS A 1 91 ? -2.503 9.810 12.594 1.00 89.44 91 HIS A C 1
ATOM 706 O O . HIS A 1 91 ? -2.988 9.766 13.725 1.00 89.44 91 HIS A O 1
ATOM 712 N N . GLY A 1 92 ? -3.099 9.244 11.540 1.00 88.31 92 GLY A N 1
ATOM 713 C CA . GLY A 1 92 ? -4.405 8.590 11.618 1.00 88.31 92 GLY A CA 1
ATOM 714 C C . GLY A 1 92 ? -4.414 7.400 12.583 1.00 88.31 92 GLY A C 1
ATOM 715 O O . GLY A 1 92 ? -5.352 7.241 13.363 1.00 88.31 92 GLY A O 1
ATOM 716 N N . CYS A 1 93 ? -3.346 6.593 12.617 1.00 86.94 93 CYS A N 1
ATOM 717 C CA . CYS A 1 93 ? -3.193 5.536 13.624 1.00 86.94 93 CYS A CA 1
ATOM 718 C C . CYS A 1 93 ? -3.174 6.099 15.054 1.00 86.94 93 CYS A C 1
ATOM 720 O O . CYS A 1 93 ? -3.775 5.505 15.952 1.00 86.94 93 CYS A O 1
ATOM 722 N N . GLY A 1 94 ? -2.508 7.238 15.268 1.00 89.69 94 GLY A N 1
ATOM 723 C CA . GLY A 1 94 ? -2.476 7.937 16.552 1.00 89.69 94 GLY A CA 1
ATOM 724 C C . GLY A 1 94 ? -3.859 8.415 17.000 1.00 89.69 94 GLY A C 1
ATOM 725 O O . GLY A 1 94 ? -4.258 8.164 18.138 1.00 89.69 94 GLY A O 1
ATOM 726 N N . GLU A 1 95 ? -4.627 9.026 16.098 1.00 90.44 95 GLU A N 1
ATOM 727 C CA . GLU A 1 95 ? -5.995 9.482 16.382 1.00 90.44 95 GLU A CA 1
ATOM 728 C C . GLU A 1 95 ? -6.935 8.316 16.704 1.00 90.44 95 GLU A C 1
ATOM 730 O O . GLU A 1 95 ? -7.693 8.375 17.675 1.00 90.44 95 GLU A O 1
ATOM 735 N N . VAL A 1 96 ? -6.848 7.216 15.949 1.00 90.00 96 VAL A N 1
ATOM 736 C CA . VAL A 1 96 ? -7.631 6.000 16.216 1.00 90.00 96 VAL A CA 1
ATOM 737 C C . VAL A 1 96 ? -7.261 5.393 17.571 1.00 90.00 96 VAL A C 1
ATOM 739 O O . VAL A 1 96 ? -8.150 4.972 18.316 1.00 90.00 96 VAL A O 1
ATOM 742 N N . ALA A 1 97 ? -5.974 5.363 17.925 1.00 88.00 97 ALA A N 1
ATOM 743 C CA . ALA A 1 97 ? -5.528 4.878 19.229 1.00 88.00 97 ALA A CA 1
ATOM 744 C C . ALA A 1 97 ? -6.063 5.751 20.376 1.00 88.00 97 ALA A C 1
ATOM 746 O O . ALA A 1 97 ? -6.559 5.218 21.371 1.00 88.00 97 ALA A O 1
ATOM 747 N N . HIS A 1 98 ? -6.029 7.076 20.215 1.00 88.31 98 HIS A N 1
ATOM 748 C CA . HIS A 1 98 ? -6.583 8.016 21.188 1.00 88.31 98 HIS A CA 1
ATOM 749 C C . HIS A 1 98 ? -8.103 7.850 21.340 1.00 88.31 98 HIS A C 1
ATOM 751 O O . HIS A 1 98 ? -8.603 7.691 22.453 1.00 88.31 98 HIS A O 1
ATOM 757 N N . LEU A 1 99 ? -8.847 7.802 20.230 1.00 88.88 99 LEU A N 1
ATOM 758 C CA . LEU A 1 99 ? -10.296 7.576 20.245 1.00 88.88 99 LEU A CA 1
ATOM 759 C C . LEU A 1 99 ? -10.656 6.243 20.902 1.00 88.88 99 LEU A C 1
ATOM 761 O O . LEU A 1 99 ? -11.597 6.178 21.691 1.00 88.88 99 LEU A O 1
ATOM 765 N N . LYS A 1 100 ? -9.885 5.184 20.634 1.00 89.88 100 LYS A N 1
ATOM 766 C 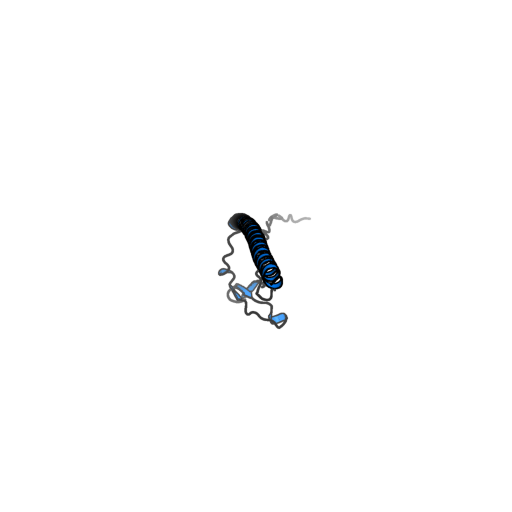CA . LYS A 1 100 ? -10.075 3.884 21.281 1.00 89.88 100 LYS A CA 1
ATOM 767 C C . LYS A 1 100 ? -9.918 3.981 22.800 1.00 89.88 100 LYS A C 1
ATOM 769 O O . LYS A 1 100 ? -10.730 3.393 23.513 1.00 89.88 100 LYS A O 1
ATOM 774 N N . ALA A 1 101 ? -8.925 4.724 23.288 1.00 89.25 101 ALA A N 1
ATOM 775 C CA . ALA A 1 101 ? -8.727 4.936 24.721 1.00 89.25 101 ALA A CA 1
ATOM 776 C C . ALA A 1 101 ? -9.910 5.691 25.356 1.00 89.25 101 ALA A C 1
ATOM 778 O O . ALA A 1 101 ? -10.431 5.247 26.377 1.00 89.25 101 ALA A O 1
ATOM 779 N N . VAL A 1 102 ? -10.393 6.761 24.712 1.00 89.56 102 VAL A N 1
ATOM 780 C CA . VAL A 1 102 ? -11.555 7.544 25.181 1.00 89.56 102 VAL A CA 1
ATOM 781 C C . VAL A 1 102 ? -12.839 6.706 25.199 1.00 89.56 102 VAL A C 1
ATOM 783 O O . VAL A 1 102 ? -13.632 6.772 26.137 1.00 89.56 102 VAL A O 1
ATOM 786 N N . VAL A 1 103 ? -13.058 5.877 24.176 1.00 90.19 103 VAL A N 1
ATOM 787 C CA . VAL A 1 103 ? -14.220 4.977 24.136 1.00 90.19 103 VAL A CA 1
ATOM 788 C C . VAL A 1 103 ? -14.124 3.922 25.239 1.00 90.19 103 VAL A C 1
ATOM 790 O O . VAL A 1 103 ? -15.123 3.635 25.896 1.00 90.19 103 VAL A O 1
ATOM 793 N N . GLN A 1 104 ? -12.937 3.358 25.479 1.00 89.75 104 GLN A N 1
ATOM 794 C CA . GLN A 1 104 ? -12.739 2.387 26.556 1.00 89.75 104 GLN A CA 1
ATOM 795 C C . GLN A 1 104 ? -12.987 2.998 27.937 1.00 89.75 104 GLN A C 1
ATOM 797 O O . GLN A 1 104 ? -13.708 2.386 28.725 1.00 89.75 104 GLN A O 1
ATOM 802 N N . SER A 1 105 ? -12.484 4.207 28.208 1.00 89.62 105 SER A N 1
ATOM 803 C CA . SER A 1 105 ? -12.747 4.886 29.482 1.00 89.62 105 SER A CA 1
ATOM 804 C C . SER A 1 105 ? -14.238 5.172 29.676 1.00 89.62 105 SER A C 1
ATOM 806 O O . SER A 1 105 ? -14.782 4.881 30.739 1.00 89.62 105 SER A O 1
ATOM 808 N N . GLY A 1 106 ? -14.937 5.630 28.631 1.00 87.81 106 GLY A N 1
ATOM 809 C CA . GLY A 1 106 ? -16.387 5.844 28.691 1.00 87.81 106 GLY A CA 1
ATOM 810 C C . GLY A 1 106 ? -17.186 4.554 28.931 1.00 87.81 106 GLY A C 1
ATOM 811 O O . GLY A 1 106 ? -18.196 4.562 29.637 1.00 87.81 106 GLY A O 1
ATOM 812 N N . ILE A 1 107 ? -16.734 3.417 28.388 1.00 88.75 107 ILE A N 1
ATOM 813 C CA . ILE A 1 107 ? -17.343 2.104 28.658 1.00 88.75 107 ILE A CA 1
ATOM 814 C C . ILE A 1 107 ? -17.121 1.687 30.120 1.00 88.75 107 ILE A C 1
ATOM 816 O O . ILE A 1 107 ? -18.048 1.160 30.742 1.00 88.75 107 ILE A O 1
ATOM 820 N N . GLU A 1 108 ? -15.922 1.904 30.663 1.00 89.19 108 GLU A N 1
ATOM 821 C CA . GLU A 1 108 ? -15.571 1.597 32.056 1.00 89.19 108 GLU A CA 1
ATOM 822 C C . GLU A 1 108 ? -16.448 2.392 33.037 1.00 89.19 108 GLU A C 1
ATOM 824 O O . GLU A 1 108 ? -17.086 1.816 33.922 1.00 89.19 108 GLU A O 1
ATOM 829 N N . GLU A 1 109 ? -16.569 3.705 32.826 1.00 87.75 109 GLU A N 1
ATOM 830 C CA . GLU A 1 109 ? -17.404 4.584 33.651 1.00 87.75 109 GLU A CA 1
ATOM 831 C C . GLU A 1 109 ? -18.876 4.165 33.619 1.00 87.75 109 GLU A C 1
ATOM 833 O O . GLU A 1 109 ? -19.524 4.052 34.663 1.00 87.75 109 GLU A O 1
ATOM 838 N N . ASN A 1 110 ? -19.406 3.848 32.436 1.00 90.25 110 ASN A N 1
ATOM 839 C CA . ASN A 1 110 ? -20.799 3.431 32.291 1.00 90.25 110 ASN A CA 1
ATOM 840 C C . ASN A 1 110 ? -21.069 2.077 32.980 1.00 90.25 110 ASN A C 1
ATOM 842 O O . ASN A 1 110 ? -22.124 1.880 33.588 1.00 90.25 110 ASN A O 1
ATOM 846 N N . LYS A 1 111 ? -20.105 1.143 32.952 1.00 90.38 111 LYS A N 1
ATOM 847 C CA . LYS A 1 111 ? -20.192 -0.104 33.732 1.00 90.38 111 LYS A CA 1
ATOM 848 C C . LYS A 1 111 ? -20.225 0.178 35.233 1.00 90.38 111 LYS A C 1
ATOM 850 O O . LYS A 1 111 ? -21.077 -0.382 35.923 1.00 90.38 111 LYS A O 1
ATOM 855 N N . ASN A 1 112 ? -19.365 1.069 35.723 1.00 90.50 112 ASN A N 1
ATOM 856 C CA . ASN A 1 112 ? -19.316 1.430 37.140 1.00 90.50 112 ASN A CA 1
ATOM 857 C C . ASN A 1 112 ? -20.640 2.046 37.612 1.00 90.50 112 ASN A C 1
ATOM 859 O O . ASN A 1 112 ? -21.188 1.614 38.627 1.00 90.50 112 ASN A O 1
ATOM 863 N N . VAL A 1 113 ? -21.211 2.974 36.838 1.00 91.19 113 VAL A N 1
ATOM 864 C CA . VAL A 1 113 ? -22.518 3.584 37.143 1.00 91.19 113 VAL A CA 1
ATOM 865 C C . VAL A 1 113 ? -23.629 2.531 37.198 1.00 91.19 113 VAL A C 1
ATOM 867 O O . VAL A 1 113 ? -24.429 2.527 38.135 1.00 91.19 113 VAL A O 1
ATOM 870 N N . LYS A 1 114 ? -23.664 1.593 36.241 1.00 90.31 114 LYS A N 1
ATOM 871 C CA . LYS A 1 114 ? -24.647 0.497 36.241 1.00 90.31 114 LYS A CA 1
ATOM 872 C C . LYS A 1 114 ? -24.497 -0.422 37.454 1.00 90.31 114 LYS A C 1
ATOM 874 O O . LYS A 1 114 ? -25.506 -0.776 38.058 1.00 90.31 114 LYS A O 1
ATOM 879 N N . CYS A 1 115 ? -23.271 -0.778 37.839 1.00 92.31 115 CYS A N 1
ATOM 880 C CA . CYS A 1 115 ? -23.018 -1.589 39.033 1.00 92.31 115 CYS A CA 1
ATOM 881 C C . CYS A 1 115 ? -23.494 -0.891 40.314 1.00 92.31 115 CYS A C 1
ATOM 883 O O . CYS A 1 115 ? -24.132 -1.531 41.148 1.00 92.31 115 CYS A O 1
ATOM 885 N N . ILE A 1 116 ? -23.243 0.416 40.449 1.00 92.69 116 ILE A N 1
ATOM 886 C CA . ILE A 1 116 ? -23.713 1.210 41.595 1.00 92.69 116 ILE A CA 1
ATOM 887 C C . ILE A 1 116 ? -25.245 1.221 41.649 1.00 92.69 116 ILE A C 1
ATOM 889 O O . ILE A 1 116 ? -25.824 0.960 42.701 1.00 92.69 116 ILE A O 1
ATOM 893 N N . LEU A 1 117 ? -25.912 1.456 40.515 1.00 92.94 117 LEU A N 1
ATOM 894 C CA . LEU A 1 117 ? -27.375 1.416 40.422 1.00 92.94 117 LEU A CA 1
ATOM 895 C C . LEU A 1 117 ? -27.943 0.058 40.848 1.00 92.94 117 LEU A C 1
ATOM 897 O O . LEU A 1 117 ? -28.873 0.007 41.651 1.00 92.94 117 LEU A O 1
ATOM 901 N N . ILE A 1 118 ? -27.360 -1.040 40.361 1.00 94.38 118 ILE A N 1
ATOM 902 C CA . ILE A 1 118 ? -27.771 -2.396 40.749 1.00 94.38 118 ILE A CA 1
ATOM 903 C C . ILE A 1 118 ? -27.570 -2.606 42.254 1.00 94.38 118 ILE A C 1
ATOM 905 O O . ILE A 1 118 ? -28.469 -3.120 42.918 1.00 94.38 118 ILE A O 1
ATOM 909 N N . ALA A 1 119 ? -26.437 -2.173 42.814 1.00 93.81 119 ALA A N 1
ATOM 910 C CA . ALA A 1 119 ? -26.168 -2.292 44.244 1.00 93.81 119 ALA A CA 1
ATOM 911 C C . ALA A 1 119 ? -27.201 -1.533 45.096 1.00 93.81 119 ALA A C 1
ATOM 913 O O . ALA A 1 119 ? -27.674 -2.071 46.097 1.00 93.81 119 ALA A O 1
ATOM 914 N N . ILE A 1 120 ? -27.606 -0.328 44.674 1.00 94.94 120 ILE A N 1
ATOM 915 C CA . ILE A 1 120 ? -28.658 0.455 45.344 1.00 94.94 120 ILE A CA 1
ATOM 916 C C . ILE A 1 120 ? -29.994 -0.293 45.310 1.00 94.94 120 ILE A C 1
ATOM 918 O O . ILE A 1 120 ? -30.650 -0.420 46.345 1.00 94.94 120 ILE A O 1
ATOM 922 N N . VAL A 1 121 ? -30.388 -0.824 44.148 1.00 95.25 121 VAL A N 1
ATOM 923 C CA . VAL A 1 121 ? -31.641 -1.583 44.003 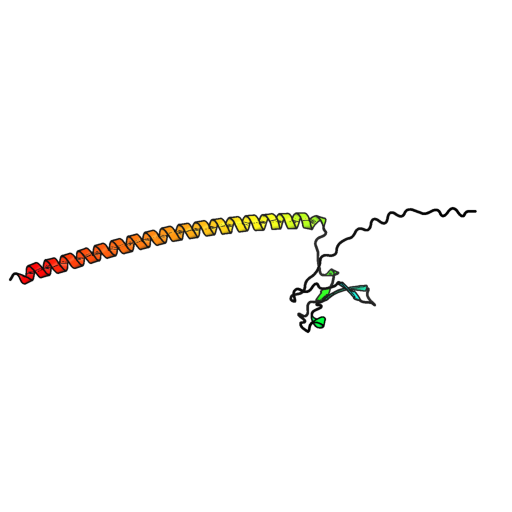1.00 95.25 121 VAL A CA 1
ATOM 924 C C . VAL A 1 121 ? -31.636 -2.819 44.905 1.00 95.25 121 VAL A C 1
ATOM 926 O O . VAL A 1 121 ? -32.597 -3.046 45.638 1.00 95.25 121 VAL A O 1
ATOM 929 N N . VAL A 1 122 ? -30.538 -3.581 44.922 1.00 95.00 122 VAL A N 1
ATOM 930 C CA . VAL A 1 122 ? -30.393 -4.762 45.789 1.00 95.00 122 VAL A CA 1
ATOM 931 C C . VAL A 1 122 ? -30.469 -4.375 47.268 1.00 95.00 122 VAL A C 1
ATOM 933 O O . VAL A 1 122 ? -31.199 -5.014 48.027 1.00 95.00 122 VAL A O 1
ATOM 936 N N . ALA A 1 123 ? -29.777 -3.309 47.682 1.00 95.06 123 ALA A N 1
ATOM 937 C CA . ALA A 1 123 ? -29.816 -2.823 49.060 1.00 95.06 123 ALA A CA 1
ATOM 938 C C . ALA A 1 123 ? -31.236 -2.408 49.480 1.00 95.06 123 ALA A C 1
ATOM 940 O O . ALA A 1 123 ? -31.686 -2.769 50.569 1.00 95.06 123 ALA A O 1
ATOM 941 N N . MET A 1 124 ? -31.970 -1.718 48.603 1.00 95.25 124 MET A N 1
ATOM 942 C CA . MET A 1 124 ? -33.365 -1.354 48.847 1.00 95.25 124 MET A CA 1
ATOM 943 C C . MET A 1 124 ? -34.280 -2.576 48.973 1.00 95.25 124 MET A C 1
ATOM 945 O O . MET A 1 124 ? -35.088 -2.633 49.899 1.00 95.25 124 MET A O 1
ATOM 949 N N . CYS A 1 125 ? -34.145 -3.572 48.095 1.00 93.06 125 CYS A N 1
ATOM 950 C CA . CYS A 1 125 ? -34.929 -4.807 48.176 1.00 93.06 125 CYS A CA 1
ATOM 951 C C . CYS A 1 125 ? -34.669 -5.573 49.481 1.00 93.06 125 CYS A C 1
ATOM 953 O O . CYS A 1 125 ? -35.615 -6.048 50.115 1.00 93.06 125 CYS A O 1
ATOM 955 N N . LEU A 1 126 ? -33.408 -5.661 49.915 1.00 93.31 126 LEU A N 1
ATOM 956 C CA . LEU A 1 126 ? -33.044 -6.285 51.189 1.00 93.31 126 LEU A CA 1
ATOM 957 C C . LEU A 1 126 ? -33.624 -5.512 52.378 1.00 93.31 126 LEU A C 1
ATOM 959 O O . LEU A 1 126 ? -34.201 -6.118 53.280 1.00 93.31 126 LEU A O 1
ATOM 963 N N . PHE A 1 127 ? -33.538 -4.181 52.358 1.00 93.12 127 PHE A N 1
ATOM 964 C CA . PHE A 1 127 ? -34.094 -3.332 53.410 1.00 93.12 127 PHE A CA 1
ATOM 965 C C . PHE A 1 127 ? -35.619 -3.478 53.529 1.00 93.12 127 PHE A C 1
ATOM 967 O O . PHE A 1 127 ? -36.141 -3.670 54.626 1.00 93.12 127 PHE A O 1
ATOM 974 N N . LEU A 1 128 ? -36.338 -3.475 52.401 1.00 92.31 128 LEU A N 1
ATOM 975 C CA . LEU A 1 128 ? -37.790 -3.690 52.367 1.00 92.31 128 LEU A CA 1
ATOM 976 C C . LEU A 1 128 ? -38.194 -5.092 52.844 1.00 92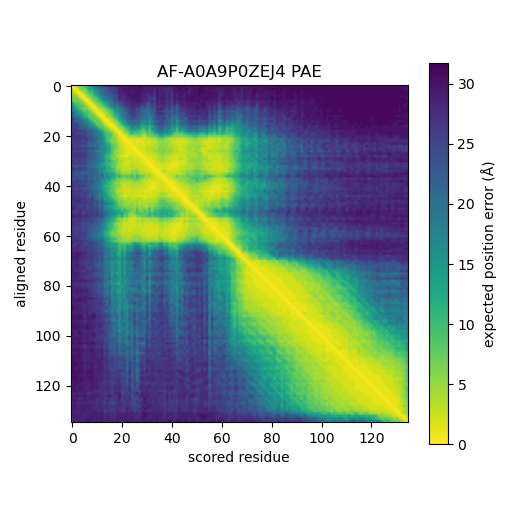.31 128 LEU A C 1
ATOM 978 O O . LEU A 1 128 ? -39.226 -5.244 53.499 1.00 92.31 128 LEU A O 1
ATOM 982 N N . SER A 1 129 ? -37.384 -6.110 52.545 1.00 90.00 129 SER A N 1
ATOM 983 C CA . SER A 1 129 ? -37.618 -7.485 53.006 1.00 90.00 129 SER A CA 1
ATOM 984 C C . SER A 1 129 ? -37.437 -7.609 54.523 1.00 90.00 129 SER A C 1
ATOM 986 O O . SER A 1 129 ? -38.238 -8.261 55.190 1.00 90.00 129 SER A O 1
ATOM 988 N N . LEU A 1 130 ? -36.430 -6.933 55.089 1.00 88.88 130 LEU A N 1
ATOM 989 C CA . LEU A 1 130 ? -36.200 -6.883 56.538 1.00 88.88 130 LEU A CA 1
ATOM 990 C C . LEU A 1 130 ? -37.309 -6.139 57.295 1.00 88.88 130 LEU A C 1
ATOM 992 O O . LEU A 1 130 ? -37.609 -6.497 58.433 1.00 88.88 130 LEU A O 1
ATOM 996 N N . LEU A 1 131 ? -37.918 -5.120 56.681 1.00 86.00 131 LEU A N 1
ATOM 997 C CA . LEU A 1 131 ? -39.054 -4.404 57.267 1.00 86.00 131 LEU A CA 1
ATOM 998 C C . LEU A 1 131 ? -40.334 -5.254 57.289 1.00 86.00 131 LEU A C 1
ATOM 1000 O O . LEU A 1 131 ? -41.057 -5.214 58.280 1.00 86.00 131 LEU A O 1
ATOM 1004 N N . HIS A 1 132 ? -40.604 -6.043 56.243 1.00 77.00 132 HIS A N 1
ATOM 1005 C CA . HIS A 1 132 ? -41.796 -6.902 56.191 1.00 77.00 132 HIS A CA 1
ATOM 1006 C C . HIS A 1 132 ? -41.671 -8.201 57.001 1.00 7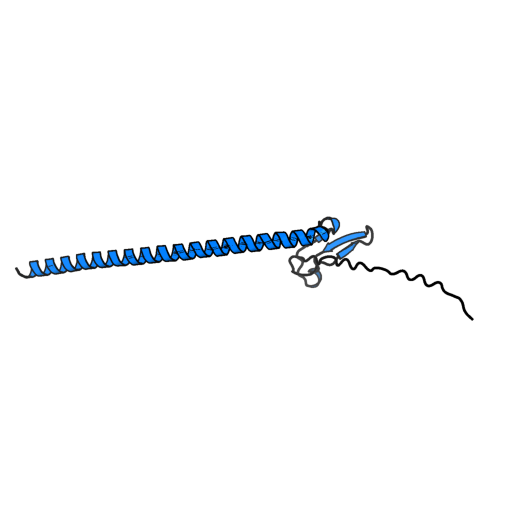7.00 132 HIS A C 1
ATOM 1008 O O . HIS A 1 132 ? -42.683 -8.697 57.478 1.00 77.00 132 HIS A O 1
ATOM 1014 N N . GLY A 1 133 ? -40.466 -8.744 57.200 1.00 64.31 133 GLY A N 1
ATOM 1015 C CA . GLY A 1 133 ? -40.250 -9.969 57.989 1.00 64.31 133 GLY A CA 1
ATOM 1016 C C . GLY A 1 133 ? -40.316 -9.795 59.514 1.00 64.31 133 GLY A C 1
ATOM 1017 O O . GLY A 1 133 ? -39.980 -10.726 60.241 1.00 64.31 133 GLY A O 1
ATOM 1018 N N . LYS A 1 134 ? -40.676 -8.601 60.005 1.00 55.41 134 LYS A N 1
ATOM 1019 C CA . LYS A 1 134 ? -40.766 -8.257 61.436 1.00 55.41 134 LYS A CA 1
ATOM 1020 C C . LYS A 1 134 ? -42.202 -8.081 61.959 1.00 55.41 134 LYS A C 1
ATOM 1022 O O . LYS A 1 134 ? -42.351 -7.774 63.140 1.00 55.41 134 LYS A O 1
ATOM 1027 N N . ASN A 1 135 ? -43.211 -8.284 61.108 1.00 47.66 135 ASN A N 1
ATOM 1028 C CA . ASN A 1 135 ? -44.621 -8.460 61.489 1.00 47.66 135 ASN A CA 1
ATOM 1029 C C . ASN A 1 135 ? -44.993 -9.943 61.460 1.00 47.66 135 ASN A C 1
ATOM 1031 O O . ASN A 1 135 ? -45.927 -10.308 62.203 1.00 47.66 135 ASN A O 1
#

Mean predicted aligned error: 17.79 Å

Foldseek 3Di:
DDDDDPPDPPPPPPPPPPDDFDADPVRDTFDWDADPPPRWIKTADPCVVVVGHPGDIDTPVVPPDPPPVVVVVVVVVVVVVVVVVVVVVVVVVVVVVVVVVVVVVVVVVVVVVVVVVVVVVVVVVVVVVVVVVPD

Nearest PDB structures (foldseek):
  3qt1-assembly1_I  TM=5.696E-01  e=3.738E-01  Saccharomyces cerevisiae
  6o9l-assembly1_I  TM=5.998E-01  e=1.130E+00  Homo sapiens
  5iyc-assembly1_I  TM=5.206E-01  e=1.564E+00  Homo sapiens

Organism: Cuscuta europaea (NCBI:txid41803)

pLDDT: mean 77.86, std 17.55, range [34.09, 95.25]

Radius of gyration: 38.23 Å; Cα contacts (8 Å, |Δi|>4): 79; chains: 1; bounding box: 108×39×102 Å